Protein AF-A0AAW5MWM2-F1 (afdb_monomer)

Mean predicted aligned error: 5.08 Å

Foldseek 3Di:
DDDQCPPPVVVVVCCVVVVDVDDDDDPVNDDPDDPPPDDDPDDDDDDDPDDDDDDPPAPDPVRDDFAAEDDDPDPVCVVVCCVVRVRYHD

Sequence (90 aa):
VGGKGLFVKELEVALLENRADIAVHSMKDVPVEFPQGLGLVTICEREDPRDAFVSNNYDSLDALPAGSIVGTSSLRRQCQLAERRPDLII

Secondary structure (DSSP, 8-state):
---TTTTTHHHHHHHHTTS-S-----GGGS-SSPPTT------PPPP--PPPP--SS-SSSTTSPTT-B-----HHHHHHHHHH-TTSB-

Structure (mmCIF, N/CA/C/O backbone):
data_AF-A0AAW5MWM2-F1
#
_entry.id   AF-A0AAW5MWM2-F1
#
loop_
_atom_site.group_PDB
_atom_site.id
_atom_site.type_symbol
_atom_site.label_atom_id
_atom_site.label_alt_id
_atom_site.label_comp_id
_atom_site.label_asym_id
_atom_site.label_entity_id
_atom_site.label_seq_id
_atom_site.pdbx_PDB_ins_code
_atom_site.Cartn_x
_atom_site.Cartn_y
_atom_site.Cartn_z
_atom_site.occupancy
_atom_site.B_iso_or_equiv
_atom_site.auth_seq_id
_atom_site.auth_comp_id
_atom_site.auth_asym_id
_atom_site.auth_atom_id
_atom_site.pdbx_PDB_model_num
ATOM 1 N N . VAL A 1 1 ? 9.346 11.334 6.267 1.00 46.03 1 VAL A N 1
ATOM 2 C CA . VAL A 1 1 ? 8.150 12.017 6.819 1.00 46.03 1 VAL A CA 1
ATOM 3 C C . VAL A 1 1 ? 7.060 10.966 6.968 1.00 46.03 1 VAL A C 1
ATOM 5 O O . VAL A 1 1 ? 6.793 10.293 5.984 1.00 46.03 1 VAL A O 1
ATOM 8 N N . GLY A 1 2 ? 6.527 10.746 8.175 1.00 44.75 2 GLY A N 1
ATOM 9 C CA . GLY A 1 2 ? 5.545 9.685 8.457 1.00 44.75 2 GLY A CA 1
ATOM 10 C C . GLY A 1 2 ? 5.794 9.029 9.814 1.00 44.75 2 GLY A C 1
ATOM 11 O O . GLY A 1 2 ? 6.397 7.963 9.890 1.00 44.75 2 GLY A O 1
ATOM 12 N N . GLY A 1 3 ? 5.402 9.705 10.895 1.00 45.00 3 GLY A N 1
ATOM 13 C CA . GLY A 1 3 ? 5.402 9.097 12.224 1.00 45.00 3 GLY A CA 1
ATOM 14 C C . GLY A 1 3 ? 4.373 7.966 12.283 1.00 45.00 3 GLY A C 1
ATOM 15 O O . GLY A 1 3 ? 3.282 8.093 11.729 1.00 45.00 3 GLY A O 1
ATOM 16 N N . LYS A 1 4 ? 4.724 6.856 12.939 1.00 51.31 4 LYS A N 1
ATOM 17 C CA . LYS A 1 4 ? 3.789 5.759 13.232 1.00 51.31 4 LYS A CA 1
ATOM 18 C C . LYS A 1 4 ? 2.532 6.332 13.906 1.00 51.31 4 LYS A C 1
ATOM 20 O O . LYS A 1 4 ? 2.657 7.054 14.890 1.00 51.31 4 LYS A O 1
ATOM 25 N N . GLY A 1 5 ? 1.350 6.026 13.369 1.00 55.91 5 GLY A N 1
ATOM 26 C CA . GLY A 1 5 ? 0.061 6.400 13.970 1.00 55.91 5 GLY A CA 1
ATOM 27 C C . GLY A 1 5 ? -0.533 7.747 13.542 1.00 55.91 5 GLY A C 1
ATOM 28 O O . GLY A 1 5 ? -1.587 8.108 14.055 1.00 55.91 5 GLY A O 1
ATOM 29 N N . LEU A 1 6 ? 0.074 8.463 12.585 1.00 59.44 6 LEU A N 1
ATOM 30 C CA . LEU A 1 6 ? -0.408 9.781 12.123 1.00 59.44 6 LEU A CA 1
ATOM 31 C C . LEU A 1 6 ? -1.811 9.775 11.482 1.00 59.44 6 LEU A C 1
ATOM 33 O O . LEU A 1 6 ? -2.368 10.839 11.273 1.00 59.44 6 LEU A O 1
ATOM 37 N N . PHE A 1 7 ? -2.350 8.601 11.143 1.00 64.69 7 PHE A N 1
ATOM 38 C CA . PHE A 1 7 ? -3.704 8.439 10.591 1.00 64.69 7 PHE A CA 1
ATOM 39 C C . PHE A 1 7 ? -4.657 7.691 11.527 1.00 64.69 7 PHE A C 1
ATOM 41 O O . PHE A 1 7 ? -5.838 7.544 11.225 1.00 64.69 7 PHE A O 1
ATOM 48 N N . VAL A 1 8 ? -4.131 7.143 12.622 1.00 73.00 8 VAL A N 1
ATOM 49 C CA . VAL A 1 8 ? -4.883 6.256 13.517 1.00 73.00 8 VAL A CA 1
ATOM 50 C C . VAL A 1 8 ? -5.363 7.037 14.735 1.00 73.00 8 VAL A C 1
ATOM 52 O O . VAL A 1 8 ? -6.494 6.862 15.176 1.00 73.00 8 VAL A O 1
ATOM 55 N N . LYS A 1 9 ? -4.557 7.990 15.208 1.00 80.38 9 LYS A N 1
ATOM 56 C CA . LYS A 1 9 ? -4.803 8.700 16.460 1.00 80.38 9 LYS A CA 1
ATOM 57 C C . LYS A 1 9 ? -6.093 9.525 16.457 1.00 80.38 9 LYS A C 1
ATOM 59 O O . LYS A 1 9 ? -6.813 9.528 17.448 1.00 80.38 9 LYS A O 1
ATOM 64 N N . GLU A 1 10 ? -6.416 10.216 15.369 1.00 84.00 10 GLU A N 1
ATOM 65 C CA . GLU A 1 10 ? -7.630 11.037 15.285 1.00 84.00 10 GLU A CA 1
ATOM 66 C C . GLU A 1 10 ? -8.904 10.183 15.324 1.00 84.00 10 GLU A C 1
ATOM 68 O O . GLU A 1 10 ? -9.900 10.580 15.936 1.00 84.00 10 GLU A O 1
ATOM 73 N N . LEU A 1 11 ? -8.860 9.005 14.696 1.00 88.00 11 LEU A N 1
ATOM 74 C CA . LEU A 1 11 ? -9.969 8.055 14.686 1.00 88.00 11 LEU A CA 1
ATOM 75 C C . LEU A 1 11 ? -10.117 7.374 16.051 1.00 88.00 11 LEU A C 1
ATOM 77 O O . LEU A 1 11 ? -11.228 7.305 16.570 1.00 88.00 11 LEU A O 1
ATOM 81 N N . GLU A 1 12 ? -9.013 6.976 16.686 1.00 89.06 12 GLU A N 1
ATOM 82 C CA . GLU A 1 12 ? -9.012 6.450 18.059 1.00 89.06 12 GLU A CA 1
ATOM 83 C C . GLU A 1 12 ? -9.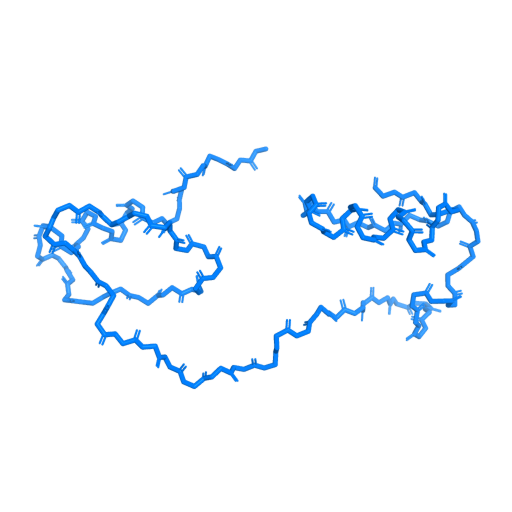609 7.451 19.056 1.00 89.06 12 GLU A C 1
ATOM 85 O O . GLU A 1 12 ? -10.454 7.081 19.870 1.00 89.06 12 GLU A O 1
ATOM 90 N N . VAL A 1 13 ? -9.226 8.732 18.969 1.00 90.25 13 VAL A N 1
ATOM 91 C CA . VAL A 1 13 ? -9.776 9.792 19.828 1.00 90.25 13 VAL A CA 1
ATOM 92 C C . VAL A 1 13 ? -11.280 9.955 19.600 1.00 90.25 13 VAL A C 1
ATOM 94 O O . VAL A 1 13 ? -12.026 10.078 20.565 1.00 90.25 13 VAL A O 1
ATOM 97 N N . ALA A 1 14 ? -11.754 9.908 18.351 1.00 93.00 14 ALA A N 1
ATOM 98 C CA . ALA A 1 14 ? -13.186 9.998 18.065 1.00 93.00 14 ALA A CA 1
ATOM 99 C C . ALA A 1 14 ? -13.989 8.830 18.664 1.00 93.00 14 ALA A C 1
ATOM 101 O O . ALA A 1 14 ? -15.085 9.063 19.170 1.00 93.00 14 ALA A O 1
ATOM 102 N N . LEU A 1 15 ? -13.444 7.609 18.650 1.00 93.44 15 LEU A N 1
ATOM 103 C CA . LEU A 1 15 ? -14.073 6.441 19.276 1.00 93.44 15 LEU A CA 1
ATOM 104 C C . LEU A 1 15 ? -14.088 6.558 20.807 1.00 93.44 15 LEU A C 1
ATOM 106 O O . LEU A 1 15 ? -15.127 6.371 21.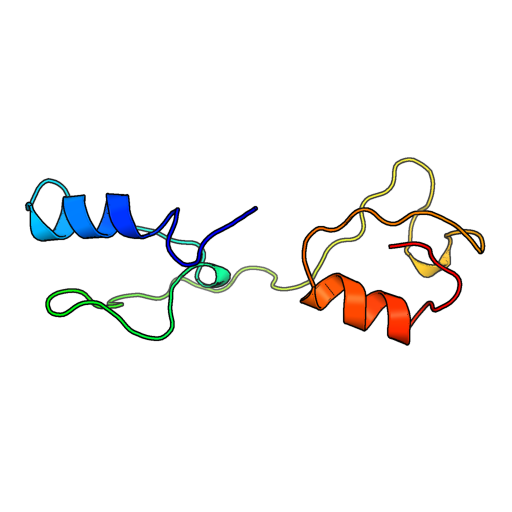433 1.00 93.44 15 LEU A O 1
ATOM 110 N N . LEU A 1 16 ? -12.957 6.926 21.418 1.00 92.25 16 LEU A N 1
ATOM 111 C CA . LEU A 1 16 ? -12.834 7.055 22.876 1.00 92.25 16 LEU A CA 1
ATOM 112 C C . LEU A 1 16 ? -13.689 8.199 23.450 1.00 92.25 16 LEU A C 1
ATOM 114 O O . LEU A 1 16 ? -14.195 8.094 24.565 1.00 92.25 16 LEU A O 1
ATOM 118 N N . GLU A 1 17 ? -13.877 9.280 22.690 1.00 95.50 17 GLU A N 1
ATOM 119 C CA . GLU A 1 17 ? -14.750 10.406 23.049 1.00 95.50 17 GLU A CA 1
ATOM 120 C C . GLU A 1 17 ? -16.229 10.169 22.690 1.00 95.50 17 GLU A C 1
ATOM 122 O O . GLU A 1 17 ? -17.045 11.076 22.855 1.00 95.50 17 GLU A O 1
ATOM 127 N N . ASN A 1 18 ? -16.596 8.975 22.204 1.00 94.75 18 ASN A N 1
ATOM 128 C CA . ASN A 1 18 ? -17.945 8.633 21.729 1.00 94.75 18 ASN A CA 1
ATOM 129 C C . ASN A 1 18 ? -18.478 9.594 20.644 1.00 94.75 18 ASN A C 1
ATOM 131 O O . ASN A 1 18 ? -19.678 9.842 20.543 1.00 94.75 18 ASN A O 1
ATOM 135 N N . ARG A 1 19 ? -17.582 10.162 19.825 1.00 97.25 19 ARG A N 1
ATOM 136 C CA . ARG A 1 19 ? -17.927 10.955 18.631 1.00 97.25 19 ARG A CA 1
ATOM 137 C C . ARG A 1 19 ? -18.110 10.089 17.382 1.00 97.25 19 ARG A C 1
ATOM 139 O O . ARG A 1 19 ? -18.560 10.601 16.359 1.00 97.25 19 ARG A O 1
ATOM 146 N N . ALA A 1 20 ? -17.732 8.817 17.455 1.00 95.06 20 ALA A N 1
ATOM 147 C CA . ALA A 1 20 ? -17.943 7.799 16.435 1.00 95.06 20 ALA A CA 1
ATOM 148 C C . ALA A 1 20 ? -18.121 6.425 17.101 1.00 95.06 20 ALA A C 1
ATOM 150 O O . ALA A 1 20 ? -17.583 6.198 18.183 1.00 95.06 20 ALA A O 1
ATOM 151 N N . ASP A 1 21 ? -18.820 5.510 16.427 1.00 94.81 21 ASP A N 1
ATOM 152 C CA . ASP A 1 21 ? -19.036 4.137 16.910 1.00 94.81 21 ASP A CA 1
ATOM 153 C C . ASP A 1 21 ? -18.029 3.133 16.327 1.00 94.81 21 ASP A C 1
ATOM 155 O O . ASP A 1 21 ? -17.649 2.166 16.986 1.00 94.81 21 ASP A O 1
ATOM 159 N N . ILE A 1 22 ? -17.592 3.350 15.079 1.00 94.56 22 ILE A N 1
ATOM 160 C CA . ILE A 1 22 ? -16.633 2.493 14.366 1.00 94.56 22 ILE A CA 1
ATOM 161 C C . ILE A 1 22 ? -15.648 3.326 13.536 1.00 94.56 22 ILE A C 1
ATOM 163 O O . ILE A 1 22 ? -15.979 4.411 13.059 1.00 94.56 22 ILE A O 1
ATOM 167 N N . ALA A 1 23 ? -14.445 2.787 13.326 1.00 93.19 23 ALA A N 1
ATOM 168 C CA . ALA A 1 23 ? -13.448 3.325 12.404 1.00 93.19 23 ALA A CA 1
ATOM 169 C C . ALA A 1 23 ? -13.073 2.266 11.360 1.00 93.19 23 ALA A C 1
ATOM 171 O O . ALA A 1 23 ? -12.936 1.084 11.678 1.00 93.19 23 ALA A O 1
ATOM 172 N N . VAL A 1 24 ? -12.899 2.692 10.107 1.00 93.06 24 VAL A N 1
ATOM 173 C CA . VAL A 1 24 ? -12.516 1.821 8.989 1.00 93.06 24 VAL A CA 1
ATOM 174 C C . VAL A 1 24 ? -11.120 2.214 8.523 1.00 93.06 24 VAL A C 1
ATOM 176 O O . VAL A 1 24 ? -10.867 3.378 8.221 1.00 93.06 24 VAL A O 1
ATOM 179 N N . HIS A 1 25 ? -10.221 1.235 8.442 1.00 91.19 25 HIS A N 1
ATOM 180 C CA . HIS A 1 25 ? -8.828 1.437 8.055 1.00 91.19 25 HIS A CA 1
ATOM 181 C C . HIS A 1 25 ? -8.412 0.481 6.940 1.00 91.19 25 HIS A C 1
ATOM 183 O O . HIS A 1 25 ? -8.893 -0.647 6.844 1.00 91.19 25 HIS A O 1
ATOM 189 N N . SER A 1 26 ? -7.422 0.898 6.150 1.00 91.12 26 SER A N 1
ATOM 190 C CA . SER A 1 26 ? -6.582 -0.074 5.455 1.00 91.12 26 SER A CA 1
ATOM 191 C C . SER A 1 26 ? -5.775 -0.848 6.495 1.00 91.12 26 SER A C 1
ATOM 193 O O . SER A 1 26 ? -5.023 -0.253 7.261 1.00 91.12 26 SER A O 1
ATOM 195 N N . MET A 1 27 ? -5.884 -2.178 6.499 1.00 91.81 27 MET A N 1
ATOM 196 C CA . MET A 1 27 ? -5.247 -3.015 7.528 1.00 91.81 27 MET A CA 1
ATOM 197 C C . MET A 1 27 ? -3.716 -2.851 7.593 1.00 91.81 27 MET A C 1
ATOM 199 O O . MET A 1 27 ? -3.114 -3.038 8.642 1.00 91.81 27 MET A O 1
ATOM 203 N N . LYS A 1 28 ? -3.076 -2.447 6.487 1.00 90.62 28 LYS A N 1
ATOM 204 C CA . LYS A 1 28 ? -1.630 -2.164 6.425 1.00 90.62 28 LYS A CA 1
ATOM 205 C C . LYS A 1 28 ? -1.186 -0.983 7.306 1.00 90.62 28 LYS A C 1
ATOM 207 O O . LYS A 1 28 ? 0.003 -0.866 7.582 1.00 90.62 28 LYS A O 1
ATOM 212 N N . ASP A 1 29 ? -2.122 -0.114 7.686 1.00 87.38 29 ASP A N 1
ATOM 213 C CA . ASP A 1 29 ? -1.866 1.121 8.432 1.00 87.38 29 ASP A CA 1
ATOM 214 C C . ASP A 1 29 ? -2.259 0.997 9.917 1.00 87.38 29 ASP A C 1
ATOM 216 O O . ASP A 1 29 ? -2.025 1.920 10.696 1.00 87.38 29 ASP A O 1
ATOM 220 N N . VAL A 1 30 ? -2.834 -0.143 10.321 1.00 85.94 30 VAL A N 1
ATOM 221 C CA . VAL A 1 30 ? -3.235 -0.421 11.705 1.00 85.94 30 VAL A CA 1
ATOM 222 C C . VAL A 1 30 ? -2.019 -0.928 12.496 1.00 85.94 30 VAL A C 1
ATOM 224 O O . VAL A 1 30 ? -1.325 -1.837 12.027 1.00 85.94 30 VAL A O 1
ATOM 227 N N . PRO A 1 31 ? -1.711 -0.355 13.675 1.00 82.94 31 PRO A N 1
ATOM 228 C CA . PRO A 1 31 ? -0.628 -0.843 14.519 1.00 82.94 31 PRO A CA 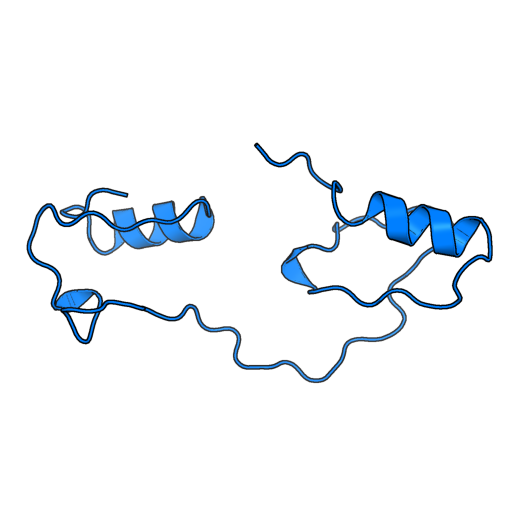1
ATOM 229 C C . PRO A 1 31 ? -0.914 -2.259 15.034 1.00 82.94 31 PRO A C 1
ATOM 231 O O . PRO A 1 31 ? -2.056 -2.693 15.133 1.00 82.94 31 PRO A O 1
ATOM 234 N N . VAL A 1 32 ? 0.149 -2.983 15.388 1.00 83.69 32 VAL A N 1
ATOM 235 C CA . VAL A 1 32 ? 0.032 -4.339 15.956 1.00 83.69 32 VAL A CA 1
ATOM 236 C C . VAL A 1 32 ? -0.630 -4.312 17.338 1.00 83.69 32 VAL A C 1
ATOM 238 O O . VAL A 1 32 ? -1.349 -5.239 17.696 1.00 83.69 32 VAL A O 1
ATOM 241 N N . GLU A 1 33 ? -0.389 -3.250 18.106 1.00 85.44 33 GLU A N 1
ATOM 242 C CA . GLU A 1 33 ? -0.950 -3.053 19.440 1.00 85.44 33 GLU A CA 1
ATOM 243 C C . GLU A 1 33 ? -2.101 -2.050 19.386 1.00 85.44 33 GLU A C 1
ATOM 245 O O . GLU A 1 33 ? -1.970 -0.984 18.780 1.00 85.44 33 GLU A O 1
ATOM 250 N N . PHE A 1 34 ? -3.205 -2.383 20.054 1.00 83.62 34 PHE A N 1
ATOM 251 C CA . PHE A 1 34 ? -4.362 -1.503 20.185 1.00 83.62 34 PHE A CA 1
ATOM 252 C C . PHE A 1 34 ? -4.344 -0.784 21.537 1.00 83.62 34 PHE A C 1
ATOM 254 O O . PHE A 1 34 ? -4.012 -1.407 22.553 1.00 83.62 34 PHE A O 1
ATOM 261 N N . PRO A 1 35 ? -4.742 0.499 21.586 1.00 84.25 35 PRO A N 1
ATOM 262 C CA . PRO A 1 35 ? -5.001 1.176 22.846 1.00 84.25 35 PRO A CA 1
ATOM 263 C C . PRO A 1 35 ? -6.055 0.437 23.669 1.00 84.25 35 PRO A C 1
ATOM 265 O O . PRO A 1 35 ? -6.980 -0.180 23.136 1.00 84.25 35 PRO A O 1
ATOM 268 N N . GLN A 1 36 ? -5.949 0.547 24.991 1.00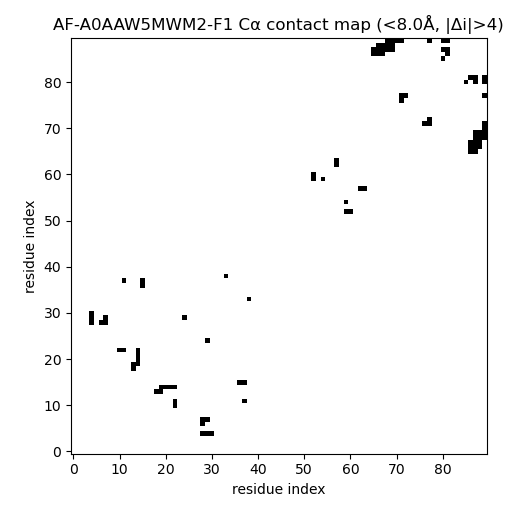 88.06 36 GLN A N 1
ATOM 269 C CA . GLN A 1 36 ? -6.954 -0.003 25.890 1.00 88.06 36 GLN A CA 1
ATOM 270 C C . GLN A 1 36 ? -8.343 0.572 25.565 1.00 88.06 36 GLN A C 1
ATOM 272 O O . GLN A 1 36 ? -8.505 1.781 25.427 1.00 88.06 36 GLN A O 1
ATOM 277 N N . GLY A 1 37 ? -9.346 -0.303 25.475 1.00 89.06 37 GLY A N 1
ATOM 278 C CA . GLY A 1 37 ? -10.729 0.075 25.161 1.00 89.06 37 GLY A CA 1
ATOM 279 C C . GLY A 1 37 ? -11.070 0.056 23.670 1.00 89.06 37 GLY A C 1
ATOM 280 O O . GLY A 1 37 ? -12.244 0.169 23.334 1.00 89.06 37 GLY A O 1
ATOM 281 N N . LEU A 1 38 ? -10.086 -0.147 22.791 1.00 91.44 38 LEU A N 1
ATOM 282 C CA . LEU A 1 38 ? -10.288 -0.314 21.353 1.00 91.44 38 LEU A CA 1
ATOM 283 C C . LEU A 1 38 ? -9.869 -1.719 20.909 1.00 91.44 38 LEU A C 1
ATOM 285 O O . LEU A 1 38 ? -9.081 -2.397 21.569 1.00 91.44 38 LEU A O 1
ATOM 289 N N . GLY A 1 39 ? -10.400 -2.169 19.776 1.00 90.69 39 GLY A N 1
ATOM 290 C CA . GLY A 1 39 ? -10.057 -3.469 19.215 1.00 90.69 39 GLY A CA 1
ATOM 291 C C . GLY A 1 39 ? -10.570 -3.653 17.794 1.00 90.69 39 GLY A C 1
ATOM 292 O O . GLY A 1 39 ? -11.454 -2.934 17.329 1.00 90.69 39 GLY A O 1
ATOM 293 N N . LEU A 1 40 ? -10.006 -4.642 17.104 1.00 92.38 40 LEU A N 1
ATOM 294 C CA . LEU A 1 40 ? -10.435 -5.028 15.766 1.00 92.38 40 LEU A CA 1
ATOM 295 C C . LEU A 1 40 ? -11.570 -6.050 15.860 1.00 92.38 40 LEU A C 1
ATOM 297 O O . LEU A 1 40 ? -11.349 -7.204 16.218 1.00 92.38 40 LEU A O 1
ATOM 301 N N . VAL A 1 41 ? -12.784 -5.617 15.533 1.00 91.75 41 VAL A N 1
ATOM 302 C CA . VAL A 1 41 ? -13.993 -6.454 15.635 1.00 91.75 41 VAL A CA 1
ATOM 303 C C . VAL A 1 41 ? -14.368 -7.147 14.327 1.00 91.75 41 VAL A C 1
ATOM 305 O O . VAL A 1 41 ? -15.110 -8.124 14.343 1.00 91.75 41 VAL A O 1
ATOM 308 N N . THR A 1 42 ? -13.873 -6.652 13.189 1.00 94.62 42 THR A N 1
ATOM 309 C CA . THR A 1 42 ? -14.192 -7.200 11.869 1.00 94.62 42 THR A CA 1
ATOM 310 C C . THR A 1 42 ? -13.030 -7.033 10.898 1.00 94.62 42 THR A C 1
ATOM 312 O O . THR A 1 42 ? -12.298 -6.044 10.950 1.00 94.62 42 THR A O 1
ATOM 315 N N . ILE A 1 43 ? -12.874 -8.008 10.004 1.00 95.38 43 ILE A N 1
ATOM 316 C CA . ILE A 1 43 ? -11.985 -7.950 8.845 1.00 95.38 43 ILE A CA 1
ATOM 317 C C . ILE A 1 43 ? -12.847 -8.277 7.629 1.00 95.38 43 ILE A C 1
ATOM 319 O O . ILE A 1 43 ? -13.428 -9.359 7.554 1.00 95.38 43 ILE A O 1
ATOM 323 N N . CYS A 1 44 ? -12.944 -7.333 6.697 1.00 96.31 44 CYS A N 1
ATOM 324 C CA . CYS A 1 44 ? -13.673 -7.527 5.447 1.00 96.31 44 CYS A CA 1
ATOM 325 C C . CYS A 1 44 ? -12.975 -8.555 4.542 1.00 96.31 44 CYS A C 1
ATOM 327 O O . CYS A 1 44 ? -11.800 -8.877 4.734 1.00 96.31 44 CYS A O 1
ATOM 329 N N . GLU A 1 45 ? -13.689 -9.039 3.522 1.00 97.69 45 GLU A N 1
ATOM 330 C CA . GLU A 1 45 ? -13.085 -9.854 2.468 1.00 97.69 45 GLU A CA 1
ATOM 331 C C . GLU A 1 45 ? -11.884 -9.128 1.844 1.00 97.69 45 GLU A C 1
ATOM 333 O O . GLU A 1 45 ? -11.878 -7.906 1.670 1.00 97.69 45 GLU A O 1
ATOM 338 N N . ARG A 1 46 ? -10.816 -9.885 1.587 1.00 97.50 46 ARG A N 1
ATOM 339 C CA . ARG A 1 46 ? -9.539 -9.322 1.167 1.00 97.50 46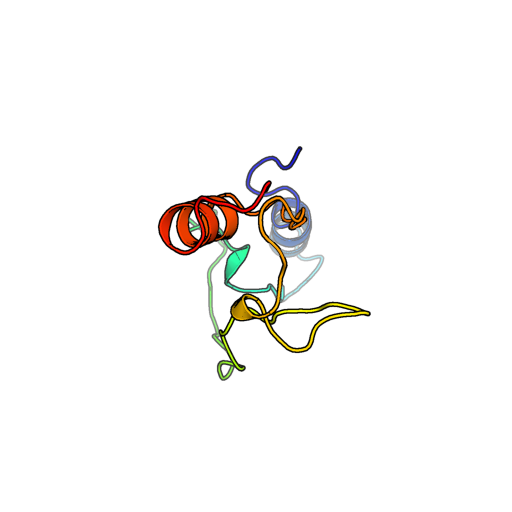 ARG A CA 1
ATOM 340 C C . ARG A 1 46 ? -9.515 -9.129 -0.344 1.00 97.50 46 ARG A C 1
ATOM 342 O O . ARG A 1 46 ? -9.536 -10.102 -1.089 1.00 97.50 46 ARG A O 1
ATOM 349 N N . GLU A 1 47 ? -9.346 -7.882 -0.757 1.00 97.00 47 GLU A N 1
ATOM 350 C CA . GLU A 1 47 ? -9.063 -7.518 -2.147 1.00 97.00 47 GLU A CA 1
ATOM 351 C C . GLU A 1 47 ? -7.659 -7.948 -2.602 1.00 97.00 47 GLU A C 1
ATOM 353 O O . GLU A 1 47 ? -6.817 -8.353 -1.791 1.00 97.00 47 GLU A O 1
ATOM 358 N N . ASP A 1 48 ? -7.388 -7.829 -3.907 1.00 97.88 48 ASP A N 1
ATOM 359 C CA . ASP A 1 48 ? -6.095 -8.183 -4.505 1.00 97.88 48 ASP A CA 1
ATOM 360 C C . ASP A 1 48 ? -4.916 -7.527 -3.750 1.00 97.88 48 ASP A C 1
ATOM 362 O O . ASP A 1 48 ? -4.777 -6.299 -3.741 1.00 97.88 48 ASP A O 1
ATOM 366 N N . PRO A 1 49 ? -4.042 -8.322 -3.103 1.00 96.69 49 PRO A N 1
ATOM 367 C CA . PRO A 1 49 ? -2.977 -7.793 -2.264 1.00 96.69 49 PRO A CA 1
ATOM 368 C C . PRO A 1 49 ? -1.690 -7.470 -3.034 1.00 96.69 49 PRO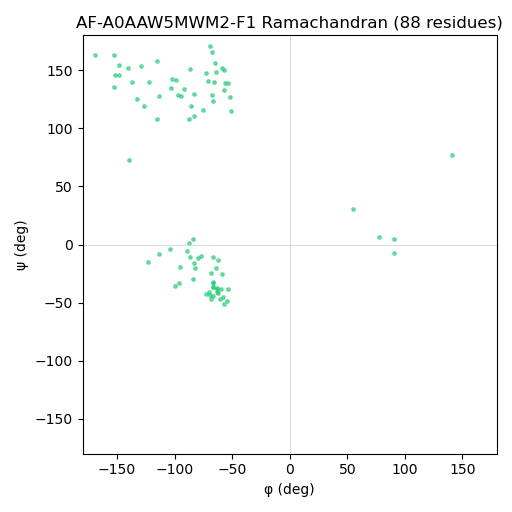 A C 1
ATOM 370 O O . PRO A 1 49 ? -0.685 -7.127 -2.402 1.00 96.69 49 PRO A O 1
ATOM 373 N N . ARG A 1 50 ? -1.663 -7.657 -4.359 1.00 97.06 50 ARG A N 1
ATOM 374 C CA . ARG A 1 50 ? -0.450 -7.496 -5.168 1.00 97.06 50 ARG A CA 1
ATOM 375 C C . ARG A 1 50 ? -0.063 -6.025 -5.316 1.00 97.06 50 ARG A C 1
ATOM 377 O O . ARG A 1 50 ? -0.900 -5.130 -5.386 1.00 97.06 50 ARG A O 1
ATOM 384 N N . ASP A 1 51 ? 1.243 -5.781 -5.405 1.00 97.25 51 ASP A N 1
ATOM 385 C CA . ASP A 1 51 ? 1.741 -4.495 -5.883 1.00 97.25 51 ASP A CA 1
ATOM 386 C C . ASP A 1 51 ? 1.472 -4.378 -7.394 1.00 97.25 51 ASP A C 1
ATOM 388 O O . ASP A 1 51 ? 1.640 -5.348 -8.135 1.00 97.25 51 ASP A O 1
ATOM 392 N N . ALA A 1 52 ? 1.083 -3.188 -7.851 1.00 96.81 52 ALA A N 1
ATOM 393 C CA . ALA A 1 52 ? 0.893 -2.888 -9.266 1.00 96.81 52 ALA A CA 1
ATOM 394 C C . ALA A 1 52 ? 2.079 -2.086 -9.815 1.00 96.81 52 ALA A C 1
ATOM 396 O O . ALA A 1 52 ? 2.615 -1.206 -9.137 1.00 96.81 52 ALA A O 1
ATOM 397 N N . PHE A 1 53 ? 2.459 -2.374 -11.058 1.00 97.56 53 PHE A N 1
ATOM 398 C CA . PHE A 1 53 ? 3.384 -1.547 -11.824 1.00 97.56 53 PHE A CA 1
ATOM 399 C C . PHE A 1 53 ? 2.589 -0.534 -12.649 1.00 97.56 53 PHE A C 1
ATOM 401 O O . PHE A 1 53 ? 1.597 -0.893 -13.279 1.00 97.56 53 PHE A O 1
ATOM 408 N N . VAL A 1 54 ? 3.021 0.726 -12.634 1.00 97.94 54 VAL A N 1
ATOM 409 C CA . VAL A 1 54 ? 2.389 1.809 -13.391 1.00 97.94 54 VAL A CA 1
ATOM 410 C C . VAL A 1 54 ? 3.480 2.583 -14.109 1.00 97.94 54 VAL A C 1
ATOM 412 O O . VAL A 1 54 ? 4.426 3.060 -13.485 1.00 97.94 54 VAL A O 1
ATOM 415 N N . SER A 1 55 ? 3.342 2.704 -15.422 1.00 97.38 55 SER A N 1
ATOM 416 C CA . SER A 1 55 ? 4.258 3.441 -16.281 1.00 97.38 55 SER A CA 1
ATOM 417 C C . SER A 1 55 ? 3.494 3.956 -17.493 1.00 97.38 55 SER A C 1
ATOM 419 O O . SER A 1 55 ? 2.572 3.304 -17.975 1.00 97.38 55 SER A O 1
ATOM 421 N N . ASN A 1 56 ? 3.883 5.132 -17.980 1.00 97.00 56 ASN A N 1
ATOM 422 C CA . ASN A 1 56 ? 3.305 5.719 -19.190 1.00 97.00 56 ASN A CA 1
ATOM 423 C C . ASN A 1 56 ? 3.936 5.152 -20.473 1.00 97.00 56 ASN A C 1
ATOM 425 O O . ASN A 1 56 ? 3.355 5.283 -21.545 1.00 97.00 56 ASN A O 1
ATOM 429 N N . ASN A 1 57 ? 5.138 4.571 -20.369 1.00 97.19 57 ASN A N 1
ATOM 430 C CA . ASN A 1 57 ? 5.998 4.292 -21.524 1.00 97.19 57 ASN A CA 1
ATOM 431 C C . ASN A 1 57 ? 6.385 2.814 -21.656 1.00 97.19 57 ASN A C 1
ATOM 433 O O . ASN A 1 57 ? 6.910 2.419 -22.692 1.00 97.19 57 ASN A O 1
ATOM 437 N N . TYR A 1 58 ? 6.196 2.021 -20.602 1.00 97.69 58 TYR A N 1
ATOM 438 C CA . TYR A 1 58 ? 6.669 0.641 -20.527 1.00 97.69 58 TYR A CA 1
ATOM 439 C C . TYR A 1 58 ? 5.583 -0.236 -19.918 1.00 97.69 58 TYR A C 1
ATOM 441 O O . TYR A 1 58 ? 4.961 0.167 -18.939 1.00 97.69 58 TYR A O 1
ATOM 449 N N . ASP A 1 59 ? 5.399 -1.441 -20.450 1.00 96.94 59 ASP A N 1
ATOM 450 C CA . ASP A 1 59 ? 4.308 -2.335 -20.037 1.00 96.94 59 ASP A CA 1
ATOM 451 C C . ASP A 1 59 ? 4.626 -3.150 -18.775 1.00 96.94 59 ASP A C 1
ATOM 453 O O . ASP A 1 59 ? 3.739 -3.733 -18.150 1.00 96.94 59 ASP A O 1
ATOM 457 N N . SER A 1 60 ? 5.899 -3.225 -18.385 1.00 96.81 60 SER A N 1
ATOM 458 C CA . SER A 1 60 ? 6.333 -4.010 -17.232 1.00 96.81 60 SER A CA 1
ATOM 459 C C . SER A 1 60 ? 7.604 -3.457 -16.599 1.00 96.81 60 SER A C 1
ATOM 461 O O . SER A 1 60 ? 8.354 -2.692 -17.210 1.00 96.81 60 SER A O 1
ATOM 463 N N . LEU A 1 61 ? 7.868 -3.893 -15.366 1.00 95.62 61 LEU A N 1
ATOM 464 C CA . LEU A 1 61 ? 9.113 -3.588 -14.668 1.00 95.62 61 LEU A CA 1
ATOM 465 C C . LEU A 1 61 ? 10.333 -4.110 -15.448 1.00 95.62 61 LEU A C 1
ATOM 467 O O . LEU A 1 61 ? 11.349 -3.425 -15.536 1.00 95.62 61 LEU A O 1
ATOM 471 N N . ASP A 1 62 ? 10.216 -5.291 -16.061 1.00 95.75 62 ASP A N 1
ATOM 4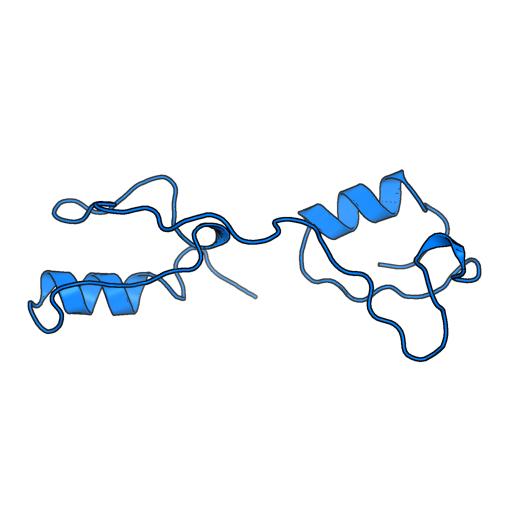72 C CA . ASP A 1 62 ? 11.290 -5.927 -16.834 1.00 95.75 62 ASP A CA 1
ATOM 473 C C . ASP A 1 62 ? 11.611 -5.176 -18.132 1.00 95.75 62 ASP A C 1
ATOM 475 O O . ASP A 1 62 ? 12.742 -5.228 -18.605 1.00 95.75 62 ASP A O 1
ATOM 479 N N . ALA A 1 63 ? 10.651 -4.419 -18.671 1.00 97.56 63 ALA A N 1
ATOM 480 C CA . ALA A 1 63 ? 10.847 -3.592 -19.857 1.00 97.56 63 ALA A CA 1
ATOM 481 C C . ALA A 1 63 ? 11.613 -2.282 -19.582 1.00 97.56 63 ALA A C 1
ATOM 483 O O . ALA A 1 63 ? 11.988 -1.592 -20.530 1.00 97.56 63 ALA A O 1
ATOM 484 N N . LEU A 1 64 ? 11.850 -1.920 -18.313 1.00 97.75 64 LEU A N 1
ATOM 485 C CA . LEU A 1 64 ? 12.598 -0.709 -17.973 1.00 97.75 64 LEU A CA 1
ATOM 486 C C . LEU A 1 64 ? 14.074 -0.822 -18.395 1.00 97.75 64 LEU A C 1
ATOM 488 O O . LEU A 1 64 ? 14.743 -1.775 -17.979 1.00 97.75 64 LEU A O 1
ATOM 492 N N . PRO A 1 65 ? 14.619 0.169 -19.129 1.00 98.00 65 PRO A N 1
ATOM 493 C CA . PRO A 1 65 ? 16.049 0.254 -19.404 1.00 98.00 65 PRO A CA 1
ATOM 494 C C . PRO A 1 65 ? 16.884 0.332 -18.122 1.00 98.00 65 PRO A C 1
ATOM 496 O O . PRO A 1 65 ? 16.436 0.884 -17.112 1.00 98.00 65 PRO A O 1
ATOM 499 N N . ALA A 1 66 ? 18.124 -0.151 -18.188 1.00 97.69 66 ALA A N 1
ATOM 500 C CA . ALA A 1 66 ? 19.079 -0.022 -17.091 1.00 97.69 66 ALA A CA 1
ATOM 501 C C . ALA A 1 66 ? 19.278 1.450 -16.689 1.00 97.69 66 ALA A C 1
ATOM 503 O O . ALA A 1 66 ? 19.344 2.333 -17.546 1.00 97.69 66 ALA A O 1
ATOM 504 N N . GLY A 1 67 ? 19.363 1.712 -15.384 1.00 97.69 67 GLY A N 1
ATOM 505 C CA . GLY A 1 67 ? 19.465 3.063 -14.830 1.00 97.69 67 GLY A CA 1
ATOM 506 C C . GLY A 1 67 ? 18.146 3.842 -14.782 1.00 97.69 67 GLY A C 1
ATOM 507 O O . GLY A 1 67 ? 18.162 5.024 -14.440 1.00 97.69 67 GLY A O 1
ATOM 508 N N . SER A 1 68 ? 17.004 3.222 -15.108 1.00 98.06 68 SER A N 1
ATOM 509 C CA . SER A 1 68 ? 15.693 3.868 -14.948 1.00 98.06 68 SER A CA 1
ATOM 510 C C . SER A 1 68 ? 15.383 4.163 -13.478 1.00 98.06 68 SER A C 1
ATOM 512 O O . SER A 1 68 ? 15.769 3.408 -12.586 1.00 98.06 68 SER A O 1
ATOM 514 N N . ILE A 1 69 ? 14.640 5.247 -13.237 1.00 98.00 69 ILE A N 1
ATOM 515 C CA . ILE A 1 69 ? 14.231 5.682 -11.895 1.00 98.00 69 ILE A CA 1
ATOM 516 C C . ILE A 1 69 ? 12.838 5.132 -11.566 1.00 98.00 69 ILE A C 1
ATOM 518 O O . ILE A 1 69 ? 11.892 5.355 -12.323 1.00 98.00 69 ILE A O 1
ATOM 522 N N . VAL A 1 70 ? 12.690 4.466 -10.418 1.00 98.00 70 VAL A N 1
ATOM 523 C CA . VAL A 1 70 ? 11.413 3.937 -9.914 1.00 98.00 70 VAL A CA 1
ATOM 524 C C . VAL A 1 70 ? 11.024 4.638 -8.615 1.00 98.00 70 VAL A C 1
ATOM 526 O O . VAL A 1 70 ? 11.588 4.381 -7.560 1.00 98.00 70 VAL A O 1
ATOM 529 N N . GLY A 1 71 ? 10.002 5.492 -8.666 1.00 97.38 71 GLY A N 1
ATOM 530 C CA . GLY A 1 71 ? 9.542 6.232 -7.490 1.00 97.38 71 GLY A CA 1
ATOM 531 C C . GLY A 1 71 ? 8.743 5.373 -6.504 1.00 97.38 71 GLY A C 1
ATOM 532 O O . GLY A 1 71 ? 7.629 4.943 -6.799 1.00 97.38 71 GLY A O 1
ATOM 533 N N . THR A 1 72 ? 9.260 5.174 -5.290 1.00 97.25 72 THR A N 1
ATOM 534 C CA . THR A 1 72 ? 8.498 4.603 -4.166 1.00 97.25 72 THR A CA 1
ATOM 535 C C . THR A 1 72 ? 9.045 5.082 -2.822 1.00 97.25 72 THR A C 1
ATOM 537 O O . THR A 1 72 ? 10.246 5.050 -2.582 1.00 97.25 72 THR A O 1
ATOM 540 N N . SER A 1 73 ? 8.163 5.464 -1.894 1.00 96.12 73 SER A N 1
ATOM 541 C CA . SER A 1 73 ? 8.527 5.781 -0.501 1.00 96.12 73 SER A CA 1
ATOM 54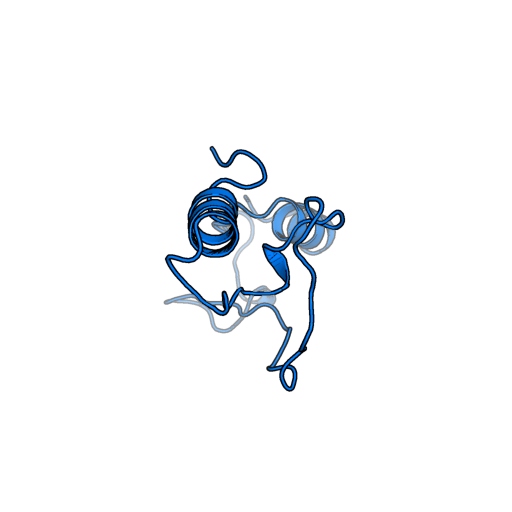2 C C . SER A 1 73 ? 8.496 4.563 0.433 1.00 96.12 73 SER A C 1
ATOM 544 O O . SER A 1 73 ? 8.848 4.661 1.608 1.00 96.12 73 SER A O 1
ATOM 546 N N . SER A 1 74 ? 8.048 3.405 -0.060 1.00 95.88 74 SER A N 1
ATOM 547 C CA . SER A 1 74 ? 7.956 2.176 0.728 1.00 95.88 74 SER A CA 1
ATOM 548 C C . SER A 1 74 ? 9.298 1.454 0.760 1.00 95.88 74 SER A C 1
ATOM 550 O O . SER A 1 74 ? 9.678 0.846 -0.240 1.00 95.88 74 SER A O 1
ATOM 552 N N . LEU A 1 75 ? 9.958 1.426 1.923 1.00 96.12 75 LEU A N 1
ATOM 553 C CA . LEU A 1 75 ? 11.202 0.667 2.125 1.00 96.12 75 LEU A CA 1
ATOM 554 C C . LEU A 1 75 ? 11.045 -0.811 1.730 1.00 96.12 75 LEU A C 1
ATOM 556 O O . LEU A 1 75 ? 11.925 -1.379 1.095 1.00 96.12 75 LEU A O 1
ATOM 560 N N . ARG A 1 76 ? 9.880 -1.414 2.015 1.00 97.12 76 ARG A N 1
ATOM 561 C CA . ARG A 1 76 ? 9.548 -2.783 1.587 1.00 97.12 76 ARG A CA 1
ATOM 562 C C . ARG A 1 76 ? 9.711 -2.955 0.074 1.00 97.12 76 ARG A C 1
ATOM 564 O O . ARG A 1 76 ? 10.316 -3.929 -0.361 1.00 97.12 76 ARG A O 1
ATOM 571 N N . ARG A 1 77 ? 9.149 -2.033 -0.715 1.00 97.94 77 ARG A N 1
ATOM 572 C CA . ARG A 1 77 ? 9.243 -2.076 -2.181 1.00 97.94 77 ARG A CA 1
ATOM 573 C C . ARG A 1 77 ? 10.661 -1.769 -2.647 1.00 97.94 77 ARG A C 1
ATOM 575 O O . ARG A 1 77 ? 11.142 -2.462 -3.530 1.00 97.94 77 ARG A O 1
ATOM 582 N N . GLN A 1 78 ? 11.334 -0.798 -2.026 1.00 97.69 78 GLN A N 1
ATOM 583 C CA . GLN A 1 78 ? 12.718 -0.446 -2.359 1.00 97.69 78 GLN A CA 1
ATOM 584 C C . GLN A 1 78 ? 13.655 -1.650 -2.228 1.00 97.69 78 GLN A C 1
ATOM 586 O O . GLN A 1 78 ? 14.340 -1.988 -3.185 1.00 97.69 78 GLN A O 1
ATOM 591 N N . CYS A 1 79 ? 13.632 -2.349 -1.088 1.00 97.69 79 CYS A N 1
ATOM 592 C CA . CYS A 1 79 ? 14.496 -3.509 -0.864 1.00 97.69 79 CYS A CA 1
ATOM 593 C C . CYS A 1 79 ? 14.240 -4.631 -1.880 1.00 97.69 79 CYS A C 1
ATOM 595 O O . CYS A 1 79 ? 15.184 -5.149 -2.466 1.00 97.69 79 CYS A O 1
ATOM 597 N N . GLN A 1 80 ? 12.970 -4.973 -2.127 1.00 97.94 80 GLN A N 1
ATOM 598 C CA . GLN A 1 80 ? 12.619 -6.043 -3.070 1.00 97.94 80 GLN A CA 1
ATOM 599 C C . GLN A 1 80 ? 12.974 -5.687 -4.521 1.00 97.94 80 GLN A C 1
ATOM 601 O O . GLN A 1 80 ? 13.398 -6.552 -5.283 1.00 97.94 80 GLN A O 1
ATOM 606 N N . LEU A 1 81 ? 12.811 -4.421 -4.913 1.00 97.56 81 LEU A N 1
ATOM 607 C CA . LEU A 1 81 ? 13.196 -3.947 -6.242 1.00 97.56 81 LEU A CA 1
ATOM 608 C C . LEU A 1 81 ? 14.719 -3.933 -6.408 1.00 97.56 81 LEU A C 1
ATOM 610 O O . LEU A 1 81 ? 15.200 -4.416 -7.425 1.00 97.56 81 LEU A O 1
ATOM 614 N N . ALA A 1 82 ? 15.468 -3.456 -5.409 1.00 96.44 82 ALA A N 1
ATOM 615 C CA . ALA A 1 82 ? 16.931 -3.410 -5.447 1.00 96.44 82 ALA A CA 1
ATOM 616 C C . ALA A 1 82 ? 17.558 -4.809 -5.537 1.00 96.44 82 ALA A C 1
ATOM 618 O O . ALA A 1 82 ? 18.546 -4.999 -6.238 1.00 96.44 82 ALA A O 1
ATOM 619 N N . GLU A 1 83 ? 16.973 -5.795 -4.852 1.00 97.50 83 GLU A N 1
ATOM 620 C CA . GLU A 1 83 ? 17.406 -7.192 -4.941 1.00 97.50 83 GLU A CA 1
ATOM 621 C C . GLU A 1 83 ? 17.143 -7.778 -6.335 1.00 97.50 83 GLU A C 1
ATOM 623 O O . GLU A 1 83 ? 17.996 -8.453 -6.908 1.00 97.50 83 GLU A O 1
ATOM 628 N N . ARG A 1 84 ? 15.959 -7.513 -6.899 1.00 96.56 84 ARG A N 1
ATOM 629 C CA . ARG A 1 84 ? 15.505 -8.145 -8.145 1.00 96.56 84 ARG A CA 1
ATOM 630 C C . ARG A 1 84 ? 16.014 -7.446 -9.412 1.00 96.56 84 ARG A C 1
ATOM 632 O O . ARG A 1 84 ? 16.173 -8.096 -10.441 1.00 96.56 84 ARG A O 1
ATOM 639 N N . ARG A 1 85 ? 16.238 -6.133 -9.347 1.00 97.19 85 ARG A N 1
ATOM 640 C CA . ARG A 1 85 ? 16.687 -5.250 -10.434 1.00 97.19 85 ARG A CA 1
ATOM 641 C C . ARG A 1 85 ? 17.714 -4.237 -9.896 1.00 97.19 85 ARG A C 1
ATOM 643 O O . ARG A 1 85 ? 17.399 -3.053 -9.758 1.00 97.19 85 ARG A O 1
ATOM 650 N N . PRO A 1 86 ? 18.946 -4.689 -9.586 1.00 97.44 86 PRO A N 1
ATOM 651 C CA . PRO A 1 86 ? 19.991 -3.843 -8.996 1.00 97.44 86 PRO A CA 1
ATOM 652 C C . PRO A 1 86 ? 20.489 -2.733 -9.934 1.00 97.44 86 PRO A C 1
ATOM 654 O O . PRO A 1 86 ? 21.224 -1.847 -9.511 1.00 97.44 86 PRO A O 1
ATOM 657 N N . ASP A 1 87 ? 20.115 -2.786 -11.212 1.00 98.06 87 ASP A N 1
ATOM 658 C CA . ASP A 1 87 ? 20.406 -1.774 -12.224 1.00 98.06 87 ASP A CA 1
ATOM 659 C C . ASP A 1 87 ? 19.470 -0.554 -12.170 1.00 98.06 87 ASP A C 1
ATOM 661 O O . ASP A 1 87 ? 19.735 0.440 -12.848 1.00 98.06 87 ASP A O 1
ATOM 665 N N . LEU A 1 88 ? 18.372 -0.617 -11.412 1.00 97.69 88 LEU A N 1
ATOM 666 C CA . LEU A 1 88 ? 17.421 0.485 -11.273 1.00 97.69 88 LEU A CA 1
ATOM 667 C C . LEU A 1 88 ? 17.839 1.456 -10.163 1.00 97.69 88 LEU A C 1
ATOM 669 O O . LEU A 1 88 ? 18.441 1.074 -9.161 1.00 97.69 88 LEU A O 1
ATOM 673 N N . ILE A 1 89 ? 17.458 2.722 -10.325 1.00 97.81 89 ILE A N 1
ATOM 674 C CA . ILE A 1 89 ? 17.593 3.764 -9.302 1.00 97.81 89 ILE A CA 1
ATOM 675 C C . ILE A 1 89 ? 16.245 3.879 -8.585 1.00 97.81 89 ILE A C 1
ATOM 677 O O . ILE A 1 89 ? 15.214 4.011 -9.244 1.00 97.81 89 ILE A O 1
ATOM 681 N N . ILE A 1 90 ? 16.232 3.823 -7.252 1.00 94.56 90 ILE A N 1
ATOM 682 C CA . ILE A 1 90 ? 15.002 3.803 -6.442 1.00 94.56 90 ILE A CA 1
ATOM 683 C C . ILE A 1 90 ? 14.981 4.975 -5.464 1.00 94.56 90 ILE A C 1
ATOM 685 O O . ILE A 1 90 ? 16.014 5.180 -4.790 1.00 94.56 90 ILE A O 1
#

Organism: NCBI:txid1499973

InterPro domains:
  IPR000860 Porphobilinogen deaminase [PR00151] (21-40)
  IPR000860 Porphobilinogen deaminase [PR00151] (69-86)
  IPR000860 Porphobilinogen deaminase [PTHR11557] (1-89)
  IPR022417 Porphobilinogen deaminase, N-terminal [PF01379] (1-89)

Solvent-accessible surface area (backbone atoms only — not comparable to full-atom values): 6364 Å² total; per-residue (Å²): 140,83,65,91,54,82,82,46,53,70,54,51,49,31,45,77,69,67,74,38,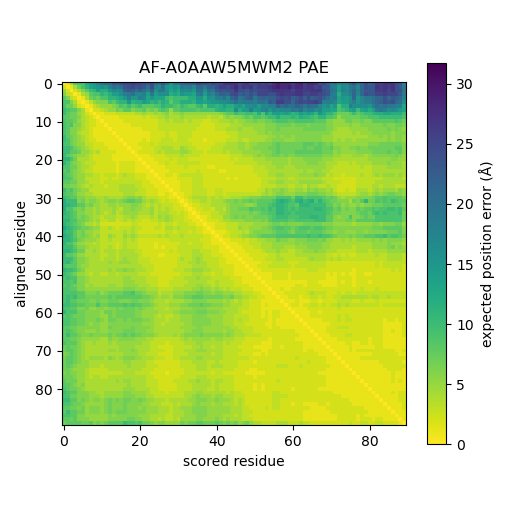92,78,82,89,76,64,74,91,73,57,68,95,71,70,62,91,96,56,78,88,88,79,79,77,89,81,70,88,84,70,88,82,87,86,63,95,87,46,96,45,80,85,67,55,60,81,63,40,78,50,92,69,91,45,66,72,57,46,55,56,44,44,72,76,43,68,55,49,43,108

pLDDT: mean 90.76, std 12.28, range [44.75, 98.06]

Radius of gyration: 18.52 Å; Cα contacts (8 Å, |Δi|>4): 50; chains: 1; bounding box: 39×22×47 Å